Protein AF-A0ABD0RNY1-F1 (afdb_monomer)

Structure (mmCIF, N/CA/C/O backbone):
data_AF-A0ABD0RNY1-F1
#
_entry.id   AF-A0ABD0RNY1-F1
#
loop_
_atom_site.group_PDB
_atom_site.id
_atom_site.type_symbol
_atom_site.label_atom_id
_atom_site.label_alt_id
_atom_site.label_comp_id
_atom_site.label_asym_id
_atom_site.label_entity_id
_atom_site.label_seq_id
_atom_site.pdbx_PDB_ins_code
_atom_site.Cartn_x
_atom_site.Cartn_y
_atom_site.Cartn_z
_atom_site.occupancy
_atom_site.B_iso_or_equiv
_at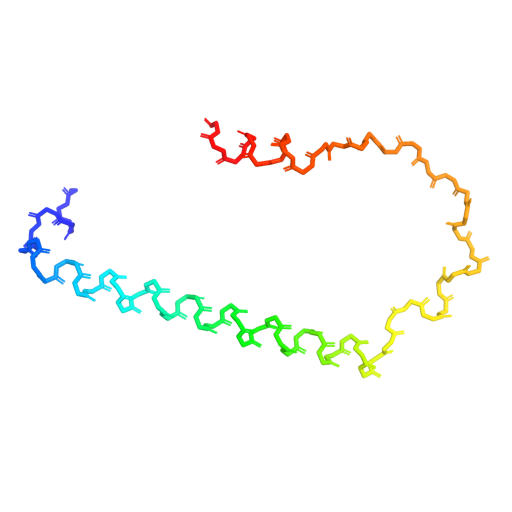om_site.auth_seq_id
_atom_site.auth_comp_id
_atom_site.auth_asym_id
_atom_site.auth_atom_id
_atom_site.pdbx_PDB_model_num
ATOM 1 N N . MET A 1 1 ? 25.354 2.712 -15.288 1.00 50.78 1 MET A N 1
ATOM 2 C CA . MET A 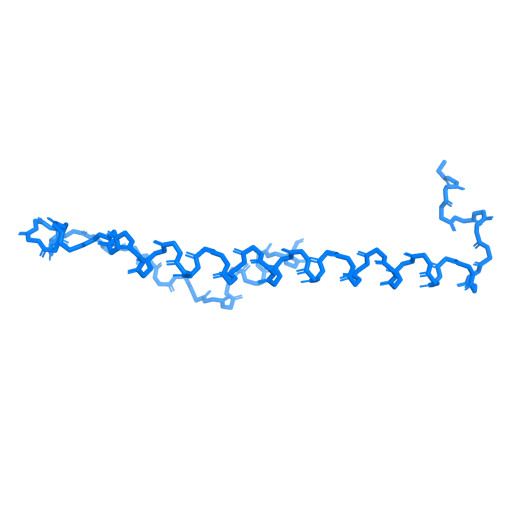1 1 ? 24.059 3.393 -15.075 1.00 50.78 1 MET A CA 1
ATOM 3 C C . MET A 1 1 ? 23.268 3.284 -16.382 1.00 50.78 1 MET A C 1
ATOM 5 O O . MET A 1 1 ? 23.271 4.219 -17.164 1.00 50.78 1 MET A O 1
ATOM 9 N N . SER A 1 2 ? 22.709 2.102 -16.684 1.00 55.00 2 SER A N 1
ATOM 10 C CA . SER A 1 2 ? 22.299 1.761 -18.068 1.00 55.00 2 SER A CA 1
ATOM 11 C C . SER A 1 2 ? 21.038 0.886 -18.174 1.00 55.00 2 SER A C 1
ATOM 13 O O . SER A 1 2 ? 20.771 0.344 -19.236 1.00 55.00 2 SER A O 1
ATOM 15 N N . GLY A 1 3 ? 20.256 0.731 -17.097 1.00 62.28 3 GLY A N 1
ATOM 16 C CA . GLY A 1 3 ? 19.055 -0.120 -17.114 1.00 62.28 3 GLY A CA 1
ATOM 17 C C . GLY A 1 3 ? 17.875 0.507 -17.862 1.00 62.28 3 GLY A C 1
ATOM 18 O O . GLY A 1 3 ? 17.261 -0.139 -18.699 1.00 62.28 3 GLY A O 1
ATOM 19 N N . LEU A 1 4 ? 17.594 1.789 -17.606 1.00 58.69 4 LEU A N 1
ATOM 20 C CA . LEU A 1 4 ? 16.476 2.507 -18.232 1.00 58.69 4 LEU A CA 1
ATOM 21 C C . LEU A 1 4 ? 16.827 3.062 -19.626 1.00 58.69 4 LEU A C 1
ATOM 23 O O . LEU A 1 4 ? 15.960 3.151 -20.485 1.00 58.69 4 LEU A O 1
ATOM 27 N N . ALA A 1 5 ? 18.100 3.406 -19.857 1.00 60.09 5 ALA A N 1
ATOM 28 C CA . ALA A 1 5 ? 18.584 4.011 -21.104 1.00 60.09 5 ALA A CA 1
ATOM 29 C C . ALA A 1 5 ? 18.764 3.008 -22.263 1.00 60.09 5 ALA A C 1
ATOM 31 O O . ALA A 1 5 ? 18.851 3.421 -23.414 1.00 60.09 5 ALA A O 1
ATOM 32 N N . ALA A 1 6 ? 18.820 1.703 -21.969 1.00 58.53 6 ALA A N 1
ATOM 33 C CA . ALA A 1 6 ? 18.946 0.635 -22.967 1.00 58.53 6 ALA A CA 1
ATOM 34 C C . ALA A 1 6 ? 17.589 0.071 -23.440 1.00 58.53 6 ALA A C 1
ATOM 36 O O . ALA A 1 6 ? 17.555 -0.824 -24.284 1.00 58.53 6 ALA A O 1
ATOM 37 N N . L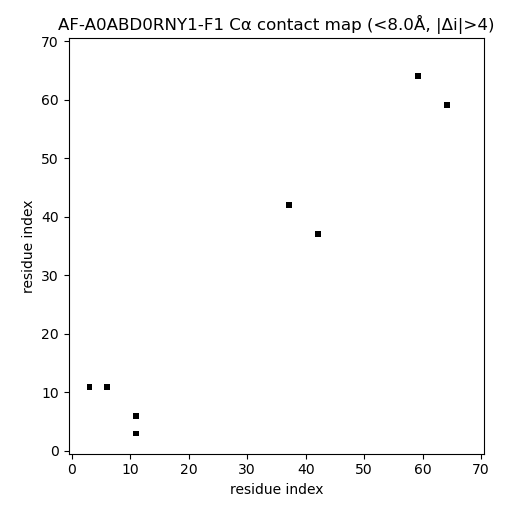EU A 1 7 ? 16.472 0.564 -22.893 1.00 56.09 7 LEU A N 1
ATOM 38 C CA . LEU A 1 7 ? 15.122 0.122 -23.236 1.00 56.09 7 LEU A CA 1
ATOM 39 C C . LEU A 1 7 ? 14.472 1.121 -24.197 1.00 56.09 7 LEU A C 1
ATOM 41 O O . LEU A 1 7 ? 14.355 2.304 -23.887 1.00 56.09 7 LEU A O 1
ATOM 45 N N . ASP A 1 8 ? 13.998 0.625 -25.341 1.00 60.78 8 ASP A N 1
ATOM 46 C CA . ASP A 1 8 ? 13.155 1.382 -26.270 1.00 60.78 8 ASP A CA 1
ATOM 47 C C . ASP A 1 8 ? 11.979 2.019 -25.500 1.00 60.78 8 ASP A C 1
ATOM 49 O O . ASP A 1 8 ? 11.292 1.338 -24.728 1.00 60.78 8 ASP A O 1
ATOM 53 N N . ALA A 1 9 ? 11.742 3.325 -25.669 1.00 59.88 9 ALA A N 1
ATOM 54 C CA . ALA A 1 9 ? 10.763 4.092 -24.880 1.00 59.88 9 ALA A CA 1
ATOM 55 C C . ALA A 1 9 ? 9.342 3.484 -24.930 1.00 59.88 9 ALA A C 1
ATOM 57 O O . ALA A 1 9 ? 8.540 3.613 -23.997 1.00 59.88 9 ALA A O 1
ATOM 58 N N . LYS A 1 10 ? 9.045 2.743 -26.001 1.00 60.12 10 LYS A N 1
ATOM 59 C CA . LYS A 1 10 ? 7.794 2.008 -26.212 1.00 60.12 10 LYS A CA 1
ATOM 60 C C . LYS A 1 10 ? 7.670 0.739 -25.356 1.00 60.12 10 LYS A C 1
ATOM 62 O O . LYS A 1 10 ? 6.568 0.395 -24.936 1.00 60.12 10 LYS A O 1
ATOM 67 N N . CYS A 1 11 ? 8.777 0.055 -25.069 1.00 59.78 11 CYS A N 1
ATOM 68 C CA . CYS A 1 11 ? 8.815 -1.098 -24.163 1.00 59.78 11 CYS A CA 1
ATOM 69 C C . CYS A 1 11 ? 8.932 -0.664 -22.695 1.00 59.78 11 CYS A C 1
ATOM 71 O O . CYS A 1 11 ? 8.271 -1.244 -21.834 1.00 59.78 11 CYS A O 1
ATOM 73 N N . SER A 1 12 ? 9.698 0.397 -22.418 1.00 63.78 12 SER A N 1
ATOM 74 C CA . SER A 1 12 ? 9.841 0.977 -21.074 1.00 63.78 12 SER A CA 1
ATOM 75 C C . SER A 1 12 ? 8.503 1.485 -20.516 1.00 63.78 12 SER A C 1
ATOM 77 O O . SER A 1 12 ? 8.146 1.184 -19.379 1.00 63.78 12 SER A O 1
ATOM 79 N N . SER A 1 13 ? 7.691 2.151 -21.347 1.00 64.06 13 SER A N 1
ATOM 80 C CA . SER A 1 13 ? 6.348 2.609 -20.954 1.00 64.06 13 SER A CA 1
ATOM 81 C C . SER A 1 13 ? 5.388 1.461 -20.620 1.00 64.06 13 SER A C 1
ATOM 83 O O . SER A 1 13 ? 4.660 1.545 -19.635 1.00 64.06 13 SER A O 1
ATOM 85 N N . ARG A 1 14 ? 5.409 0.355 -21.375 1.00 71.62 14 ARG A N 1
ATOM 86 C CA . ARG A 1 14 ? 4.570 -0.825 -21.086 1.00 71.62 14 ARG A CA 1
ATOM 87 C C . ARG A 1 14 ? 4.965 -1.518 -19.784 1.00 71.62 14 ARG A C 1
ATOM 89 O O . ARG A 1 14 ? 4.092 -1.856 -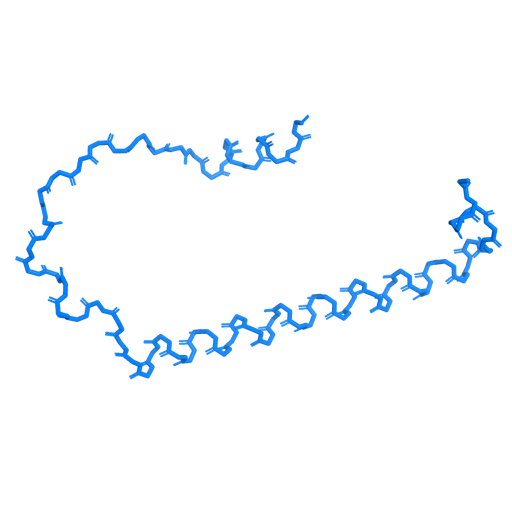18.987 1.00 71.62 14 ARG A O 1
ATOM 96 N N . LEU A 1 15 ? 6.267 -1.691 -19.556 1.00 79.62 15 LEU A N 1
ATOM 97 C CA . LEU A 1 15 ? 6.789 -2.259 -18.311 1.00 79.62 15 LEU A CA 1
ATOM 98 C C . LEU A 1 15 ? 6.485 -1.348 -17.112 1.00 79.62 15 LEU A C 1
ATOM 100 O O . LEU A 1 15 ? 6.070 -1.834 -16.059 1.00 79.62 15 LEU A O 1
ATOM 104 N N . GLY A 1 16 ? 6.606 -0.030 -17.286 1.00 78.31 16 GLY A N 1
ATOM 105 C CA . GLY A 1 16 ? 6.257 0.963 -16.271 1.00 78.31 16 GLY A CA 1
ATOM 106 C C . GLY A 1 16 ? 4.777 0.927 -15.890 1.00 78.31 16 GLY A C 1
ATOM 107 O O . GLY A 1 16 ? 4.458 0.863 -14.707 1.00 78.31 16 GLY A O 1
ATOM 108 N N . ILE A 1 17 ? 3.867 0.880 -16.869 1.00 81.88 17 ILE A N 1
ATOM 109 C CA . ILE A 1 17 ? 2.417 0.826 -16.614 1.00 81.88 17 ILE A CA 1
ATOM 110 C C . ILE A 1 17 ? 2.029 -0.457 -15.877 1.00 81.88 17 ILE A C 1
ATOM 112 O O . ILE A 1 17 ? 1.263 -0.392 -14.919 1.00 81.88 17 ILE A O 1
ATOM 116 N N . MET A 1 18 ? 2.570 -1.612 -16.275 1.00 82.94 18 MET A N 1
ATOM 117 C CA . MET A 1 18 ? 2.303 -2.879 -15.585 1.00 82.94 18 MET A CA 1
ATOM 118 C C . MET A 1 18 ? 2.795 -2.842 -14.134 1.00 82.94 18 MET A C 1
ATOM 120 O O . MET A 1 18 ? 2.089 -3.273 -13.227 1.00 82.94 18 MET A O 1
ATOM 124 N N . THR A 1 19 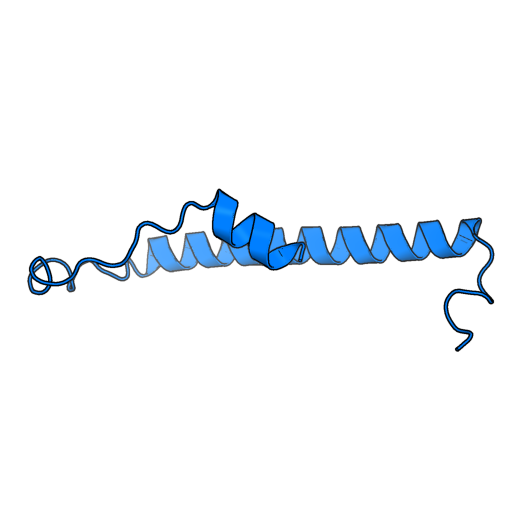? 3.974 -2.265 -13.912 1.00 86.56 19 THR A N 1
ATOM 125 C CA . THR A 1 19 ? 4.565 -2.124 -12.579 1.00 86.56 19 THR A CA 1
ATOM 126 C C . THR A 1 19 ? 3.733 -1.188 -11.699 1.00 86.56 19 THR A C 1
ATOM 128 O O . THR A 1 19 ? 3.346 -1.558 -10.594 1.00 86.56 19 THR A O 1
ATOM 131 N N . ILE A 1 20 ? 3.379 -0.002 -12.201 1.00 87.56 20 ILE A N 1
ATOM 132 C CA . ILE A 1 20 ? 2.532 0.966 -11.489 1.00 87.56 20 ILE A CA 1
ATOM 133 C C . ILE A 1 20 ? 1.152 0.366 -11.203 1.00 87.56 20 ILE A C 1
ATOM 135 O O . ILE A 1 20 ? 0.671 0.440 -10.076 1.00 87.56 20 ILE A O 1
ATOM 139 N N . SER A 1 21 ? 0.528 -0.272 -12.196 1.00 91.31 21 SER A N 1
ATOM 140 C CA . SER A 1 21 ? -0.775 -0.918 -12.037 1.00 91.31 21 SER A CA 1
ATOM 141 C C . SER A 1 21 ? -0.738 -2.016 -10.975 1.00 91.31 21 SER A C 1
ATOM 143 O O . SER A 1 21 ? -1.662 -2.089 -10.167 1.00 91.31 21 SER A O 1
ATOM 145 N N . TYR A 1 22 ? 0.332 -2.814 -10.922 1.00 91.62 22 TYR A N 1
ATOM 146 C CA . TYR A 1 22 ? 0.527 -3.822 -9.883 1.00 91.62 22 TYR A CA 1
ATOM 147 C C . TYR A 1 22 ? 0.614 -3.195 -8.484 1.00 91.62 22 TYR A C 1
ATOM 149 O O . TYR A 1 22 ? -0.083 -3.640 -7.572 1.00 91.62 22 TYR A O 1
ATOM 157 N N . TYR A 1 23 ? 1.404 -2.129 -8.314 1.00 92.69 23 TYR A N 1
ATOM 158 C CA . TYR A 1 23 ? 1.521 -1.434 -7.028 1.00 92.69 23 TYR A CA 1
ATOM 159 C C . TYR A 1 23 ? 0.209 -0.782 -6.585 1.00 92.69 23 TYR A C 1
ATOM 161 O O . TYR A 1 23 ? -0.179 -0.885 -5.419 1.00 92.69 23 TYR A O 1
ATOM 169 N N . LEU A 1 24 ? -0.506 -0.147 -7.514 1.00 92.81 24 LEU A N 1
ATOM 170 C CA . LEU A 1 24 ? -1.808 0.450 -7.227 1.00 92.81 24 LEU A CA 1
ATOM 171 C C . LEU A 1 24 ? -2.817 -0.621 -6.810 1.00 92.81 24 LEU A C 1
ATOM 173 O O . LEU A 1 24 ? -3.502 -0.464 -5.800 1.00 92.81 24 LEU A O 1
ATOM 177 N N . TRP A 1 25 ? -2.863 -1.738 -7.539 1.00 94.31 25 TRP A N 1
ATOM 178 C CA . TRP A 1 25 ? -3.772 -2.837 -7.238 1.00 94.31 25 TRP A CA 1
ATOM 179 C C . TRP A 1 25 ? -3.466 -3.491 -5.890 1.00 94.31 25 TRP A C 1
ATOM 181 O O . TRP A 1 25 ? -4.365 -3.662 -5.069 1.00 94.31 25 TRP A O 1
ATOM 191 N N . THR A 1 26 ? -2.200 -3.816 -5.613 1.00 94.25 26 THR A N 1
ATOM 192 C CA . THR A 1 26 ? -1.836 -4.450 -4.338 1.00 94.25 26 THR A CA 1
ATOM 193 C C . THR A 1 26 ? -2.066 -3.520 -3.146 1.00 94.25 26 THR A C 1
ATOM 195 O O . THR A 1 26 ? -2.460 -3.996 -2.084 1.00 94.25 26 THR 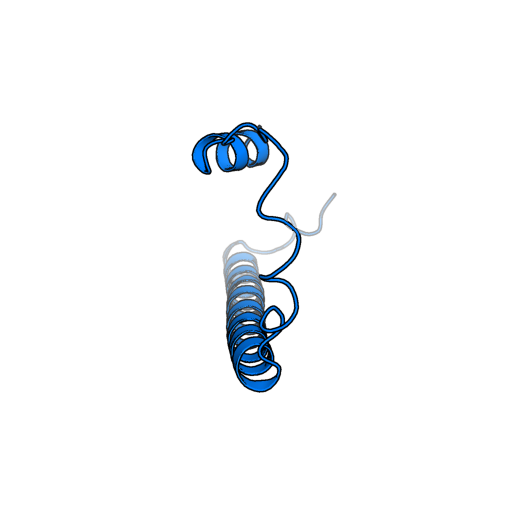A O 1
ATOM 198 N N . THR A 1 27 ? -1.881 -2.204 -3.312 1.00 95.38 27 THR A N 1
ATOM 199 C CA . THR A 1 27 ? -2.190 -1.212 -2.268 1.00 95.38 27 THR A CA 1
ATOM 200 C C . THR A 1 27 ? -3.690 -1.150 -2.013 1.00 95.38 27 THR A C 1
ATOM 202 O O . THR A 1 27 ? -4.119 -1.155 -0.863 1.00 95.38 27 THR A O 1
ATOM 205 N N . PHE A 1 28 ? -4.497 -1.162 -3.077 1.00 95.31 28 PHE A N 1
ATOM 206 C CA . PHE A 1 28 ? -5.951 -1.182 -2.958 1.00 95.31 28 PHE A CA 1
ATOM 207 C C . PHE A 1 28 ? -6.435 -2.416 -2.189 1.00 95.31 28 PHE A C 1
ATOM 209 O O . PHE A 1 28 ? -7.180 -2.285 -1.218 1.00 95.31 28 PHE A O 1
ATOM 216 N N . VAL A 1 29 ? -5.953 -3.607 -2.559 1.00 96.06 29 VAL A N 1
ATOM 217 C CA . VAL A 1 29 ? -6.290 -4.855 -1.857 1.00 96.06 29 VAL A CA 1
ATOM 218 C C . VAL A 1 29 ? -5.859 -4.796 -0.389 1.00 96.06 29 VAL A C 1
ATOM 220 O O . VAL A 1 29 ? -6.649 -5.139 0.488 1.00 96.06 29 VAL A O 1
ATOM 223 N N . ALA A 1 30 ? -4.643 -4.324 -0.099 1.00 95.31 30 ALA A N 1
ATOM 224 C CA . ALA A 1 30 ? -4.143 -4.208 1.270 1.00 95.31 30 ALA A CA 1
ATOM 225 C C . ALA A 1 30 ? -5.003 -3.269 2.132 1.00 95.31 30 ALA A C 1
ATOM 227 O O . ALA A 1 30 ? -5.322 -3.607 3.272 1.00 95.31 30 ALA A O 1
ATOM 228 N N . VAL A 1 31 ? -5.430 -2.126 1.586 1.00 96.06 31 VAL A N 1
ATOM 229 C CA . VAL A 1 31 ? -6.314 -1.176 2.280 1.00 96.06 31 VAL A CA 1
ATOM 230 C C . VAL A 1 31 ? -7.674 -1.806 2.568 1.00 96.06 31 VAL A C 1
ATOM 232 O O . VAL A 1 31 ? -8.155 -1.715 3.695 1.00 96.06 31 VAL A O 1
ATOM 235 N N . VAL A 1 32 ? -8.276 -2.492 1.592 1.00 96.12 32 VAL A N 1
ATOM 236 C CA . VAL A 1 32 ? -9.565 -3.178 1.782 1.00 96.12 32 VAL A CA 1
ATOM 237 C C . VAL A 1 32 ? -9.465 -4.221 2.897 1.00 96.12 32 VAL A C 1
ATOM 239 O O . VAL A 1 32 ? -10.296 -4.232 3.804 1.00 96.12 32 VAL A O 1
ATOM 242 N N . VAL A 1 33 ? -8.422 -5.055 2.878 1.00 96.00 33 VAL A N 1
ATOM 243 C CA . VAL A 1 33 ? -8.181 -6.057 3.928 1.00 96.00 33 VAL A CA 1
ATOM 244 C C . VAL A 1 33 ? -7.954 -5.394 5.289 1.00 96.00 33 VAL A C 1
ATOM 246 O O . VAL A 1 33 ? -8.516 -5.848 6.283 1.00 96.00 33 VAL A O 1
ATOM 249 N N . GLY A 1 34 ? -7.182 -4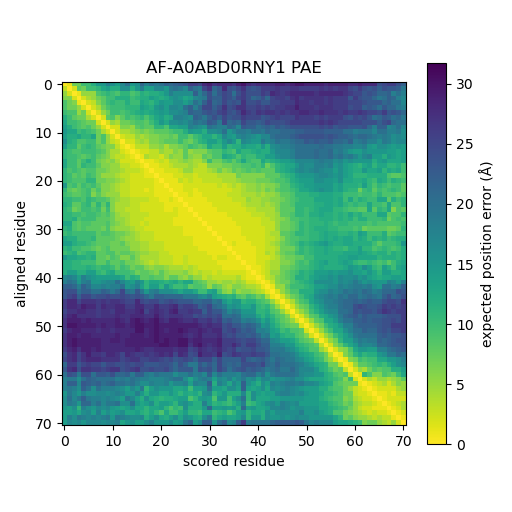.307 5.346 1.00 94.12 34 GLY A N 1
ATOM 250 C CA . GLY A 1 34 ? -6.941 -3.550 6.575 1.00 94.12 34 GLY A CA 1
ATOM 251 C C . GLY A 1 34 ? -8.226 -2.978 7.175 1.00 94.12 34 GLY A C 1
ATOM 252 O O . GLY A 1 34 ? -8.466 -3.137 8.368 1.00 94.12 34 GLY A O 1
ATOM 253 N N . ILE A 1 35 ? -9.093 -2.387 6.348 1.00 93.69 35 ILE A N 1
ATOM 254 C CA . ILE A 1 35 ? -10.392 -1.856 6.787 1.00 93.69 35 ILE A CA 1
ATOM 255 C C . ILE A 1 35 ? -11.271 -2.983 7.336 1.00 93.69 35 ILE A C 1
ATOM 257 O O . ILE A 1 35 ? -11.825 -2.852 8.426 1.00 93.69 35 ILE A O 1
ATOM 261 N N . ILE A 1 36 ? -11.362 -4.108 6.621 1.00 94.00 36 ILE A N 1
ATOM 262 C CA . ILE A 1 36 ? -12.128 -5.277 7.074 1.00 94.00 36 ILE A CA 1
ATOM 263 C C . ILE A 1 36 ? -11.595 -5.771 8.424 1.00 94.00 36 ILE A C 1
ATOM 265 O O . ILE A 1 36 ? -12.378 -6.013 9.338 1.00 94.00 36 ILE A O 1
ATOM 269 N N . MET A 1 37 ? -10.274 -5.868 8.583 1.00 91.00 37 MET A N 1
ATOM 270 C CA . MET A 1 37 ? -9.641 -6.302 9.830 1.00 91.00 37 MET A CA 1
ATOM 271 C C . MET A 1 37 ? -9.980 -5.376 11.005 1.00 91.00 37 MET A C 1
ATOM 273 O O . MET A 1 37 ? -10.324 -5.851 12.086 1.00 91.00 37 MET A O 1
ATOM 277 N N . VAL A 1 38 ? -9.924 -4.058 10.795 1.00 91.31 38 VAL A N 1
ATOM 278 C CA . VAL A 1 38 ? -10.269 -3.059 11.818 1.00 91.31 38 VAL A CA 1
ATOM 279 C C . VAL A 1 38 ? -11.741 -3.171 12.211 1.00 91.31 38 VAL A C 1
ATOM 281 O O . VAL A 1 38 ? -12.051 -3.127 13.397 1.00 91.31 38 VAL 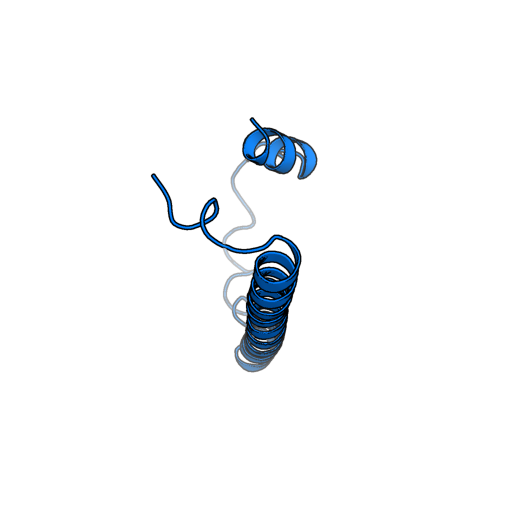A O 1
ATOM 284 N N . ILE A 1 39 ? -12.645 -3.377 11.252 1.00 87.44 39 ILE A N 1
ATOM 285 C CA . ILE A 1 39 ? -14.075 -3.562 11.540 1.00 87.44 39 ILE A CA 1
ATOM 286 C C . ILE A 1 39 ? -14.329 -4.895 12.252 1.00 87.44 39 ILE A C 1
ATOM 288 O O . ILE A 1 39 ? -15.217 -4.976 13.081 1.00 87.44 39 ILE A O 1
ATOM 292 N N . ILE A 1 40 ? -13.578 -5.961 11.976 1.00 86.31 40 ILE A N 1
ATOM 293 C CA . ILE A 1 40 ? -13.783 -7.241 12.674 1.00 86.31 40 ILE A CA 1
ATOM 294 C C . ILE A 1 40 ? -13.289 -7.148 14.120 1.00 86.31 40 ILE A C 1
ATOM 296 O O . ILE A 1 40 ? -13.993 -7.545 15.047 1.00 86.31 40 ILE A O 1
ATOM 300 N N . ILE A 1 41 ? -12.081 -6.620 14.314 1.00 85.81 41 ILE A N 1
ATOM 301 C CA . ILE A 1 41 ? -11.417 -6.598 15.621 1.00 85.81 41 ILE A CA 1
ATOM 302 C C . ILE A 1 41 ? -11.923 -5.436 16.496 1.00 85.81 41 ILE A C 1
ATOM 304 O O . ILE A 1 41 ? -11.819 -5.517 17.716 1.00 85.81 41 ILE A O 1
ATOM 308 N N . HIS A 1 42 ? -12.486 -4.375 15.900 1.00 79.00 42 HIS A N 1
ATOM 309 C CA . HIS A 1 42 ? -12.830 -3.112 16.571 1.00 79.00 42 HIS A CA 1
ATOM 310 C C . HIS A 1 42 ? -11.735 -2.654 17.560 1.00 79.00 42 HIS A C 1
ATOM 312 O O . HIS A 1 42 ? -12.001 -2.472 18.757 1.00 79.00 42 HIS A O 1
ATOM 318 N N . PRO A 1 43 ? -10.479 -2.480 17.103 1.00 75.62 43 PRO A N 1
ATOM 319 C CA . PRO A 1 43 ? -9.420 -2.012 17.982 1.00 75.62 43 PRO A CA 1
ATOM 320 C C . PRO A 1 43 ? -9.761 -0.589 18.451 1.00 75.62 43 PRO A C 1
ATOM 322 O O . PRO A 1 43 ? -10.026 0.292 17.638 1.00 75.62 43 PRO A O 1
ATOM 325 N N . GLY A 1 44 ? -9.788 -0.371 19.767 1.00 67.19 44 GLY A N 1
ATOM 326 C CA . GLY A 1 44 ? -10.068 0.941 20.370 1.00 67.19 44 GLY A CA 1
ATOM 327 C C . GLY A 1 44 ? -11.350 1.034 21.204 1.00 67.19 44 GLY A C 1
ATOM 328 O O . GLY A 1 44 ? -11.503 2.003 21.944 1.00 67.19 44 GLY A O 1
ATOM 329 N N . GLY A 1 45 ? -12.227 0.021 21.193 1.00 61.91 45 GLY A N 1
ATOM 330 C CA . GLY A 1 45 ? -13.413 -0.001 22.069 1.00 61.91 45 GLY A CA 1
ATOM 331 C C . GLY A 1 45 ? -13.091 -0.012 23.575 1.00 61.91 45 GLY A C 1
ATOM 332 O O . GLY A 1 45 ? -13.892 0.451 24.380 1.00 61.91 45 GLY A O 1
ATOM 333 N N . ALA A 1 46 ? -11.901 -0.490 23.955 1.00 55.91 46 ALA A N 1
ATOM 334 C CA . ALA A 1 46 ? -11.423 -0.515 25.341 1.00 55.91 46 ALA A CA 1
ATOM 335 C C . ALA A 1 46 ? -10.476 0.648 25.707 1.00 55.91 46 ALA A C 1
ATOM 337 O O . ALA A 1 46 ? -10.168 0.814 26.880 1.00 55.91 46 ALA A O 1
ATOM 338 N N . ALA A 1 47 ? -10.024 1.456 24.739 1.00 54.59 47 ALA A N 1
ATOM 339 C CA . ALA A 1 47 ? -9.018 2.507 24.958 1.00 54.59 47 ALA A CA 1
ATOM 340 C C . ALA A 1 47 ? -9.617 3.915 25.151 1.00 54.59 47 ALA A C 1
ATOM 342 O O . ALA A 1 47 ? -8.899 4.860 25.450 1.00 54.59 47 ALA A O 1
ATOM 343 N N . GLN A 1 48 ? -10.935 4.080 24.998 1.00 53.56 48 GLN A N 1
ATOM 344 C CA . GLN A 1 48 ? -11.587 5.394 25.093 1.00 53.56 48 GLN A CA 1
ATOM 345 C C . GLN A 1 48 ? -11.827 5.907 26.520 1.00 53.56 48 GLN A C 1
ATOM 347 O O . GLN A 1 48 ? -12.345 7.010 26.672 1.00 53.56 48 GLN A O 1
ATOM 352 N N . LYS A 1 49 ? -11.496 5.146 27.570 1.00 49.62 49 LYS A N 1
ATOM 353 C CA . LYS A 1 49 ? -11.773 5.577 28.950 1.00 49.62 49 LYS A CA 1
ATOM 354 C C . LYS A 1 49 ? -10.616 6.267 29.671 1.00 49.62 49 LYS A C 1
ATOM 356 O O . LYS A 1 49 ? -10.870 6.774 30.757 1.00 49.62 49 LYS A O 1
ATOM 361 N N . GLU A 1 50 ? -9.407 6.321 29.107 1.00 52.34 50 GLU A N 1
ATOM 362 C CA . GLU A 1 50 ? -8.231 6.696 29.916 1.00 52.34 50 GLU A CA 1
ATOM 363 C C . GLU A 1 50 ? -7.341 7.818 29.350 1.00 52.34 50 GLU A C 1
ATOM 365 O O . GLU A 1 50 ? -6.663 8.448 30.144 1.00 52.34 50 GLU A O 1
ATOM 370 N N . ASP A 1 51 ? -7.416 8.185 28.063 1.00 50.06 51 ASP A N 1
ATOM 371 C CA . ASP A 1 51 ? -6.531 9.224 27.484 1.00 50.06 51 ASP A CA 1
ATOM 372 C C . ASP A 1 51 ? -7.311 10.379 26.824 1.00 50.06 51 ASP A C 1
ATOM 374 O O . ASP A 1 51 ? -7.142 10.695 25.647 1.00 50.06 51 ASP A O 1
ATOM 378 N N . SER A 1 52 ? -8.217 11.020 27.572 1.00 50.25 52 SER A N 1
ATOM 379 C CA . SER A 1 52 ? -8.765 12.338 27.180 1.00 50.25 52 SER A CA 1
ATOM 380 C C . SER A 1 52 ? -7.944 13.514 27.719 1.00 50.25 52 SER A C 1
ATOM 382 O O . SER A 1 52 ? -8.377 14.661 27.617 1.00 50.25 52 SER A O 1
ATOM 384 N N . GLU A 1 53 ? -6.760 13.261 28.271 1.00 55.44 53 GLU A N 1
ATOM 385 C CA . GLU A 1 53 ? -5.872 14.297 28.787 1.00 55.44 53 GLU A CA 1
ATOM 386 C C . GLU A 1 53 ? -4.471 14.112 28.193 1.00 55.44 53 GLU A C 1
ATOM 388 O O . GLU A 1 53 ? -3.935 13.012 28.208 1.00 55.44 53 GLU A O 1
ATOM 393 N N . ASP A 1 54 ? -3.897 15.214 27.697 1.00 47.69 54 ASP A N 1
ATOM 394 C CA . ASP A 1 54 ? -2.548 15.344 27.118 1.00 47.69 54 ASP A CA 1
ATOM 395 C C . ASP A 1 54 ? -2.438 14.915 25.634 1.00 47.69 54 ASP A C 1
ATOM 397 O O . ASP A 1 54 ? -2.675 13.781 25.250 1.00 47.69 54 ASP A O 1
ATOM 401 N N . SER A 1 55 ? -2.074 15.744 24.658 1.00 42.66 55 SER A N 1
ATOM 402 C CA . SER A 1 55 ? -1.096 16.830 24.650 1.00 42.66 55 SER A CA 1
ATOM 403 C C . SER A 1 55 ? -1.173 17.537 23.291 1.00 42.66 55 SER A C 1
ATOM 405 O O . SER A 1 55 ? -1.448 16.918 22.259 1.00 42.66 55 SER A O 1
ATOM 407 N N . GLY A 1 56 ? -0.888 18.840 23.270 1.00 48.03 56 GLY A N 1
ATOM 408 C CA . GLY A 1 56 ? -0.804 19.660 22.061 1.00 48.03 56 GLY A CA 1
ATOM 409 C C . GLY A 1 56 ? 0.258 19.179 21.068 1.00 48.03 56 GLY A C 1
ATOM 410 O O . GLY A 1 56 ? 1.371 19.699 21.033 1.00 48.03 56 GLY A O 1
ATOM 411 N N . LYS A 1 57 ? -0.092 18.221 20.210 1.00 52.50 57 LYS A N 1
ATOM 412 C CA . LYS A 1 57 ? 0.661 17.946 18.987 1.00 52.50 57 LYS A CA 1
ATOM 413 C C . LYS A 1 57 ? 0.312 19.019 17.957 1.00 52.50 57 LYS A C 1
ATOM 415 O O . LYS A 1 57 ? -0.876 19.257 17.731 1.00 52.50 57 LYS A O 1
ATOM 420 N N . PRO A 1 58 ? 1.307 19.684 17.342 1.00 50.53 58 PRO A N 1
ATOM 421 C CA . PRO A 1 58 ? 1.034 20.656 16.300 1.00 50.53 58 PRO A CA 1
ATOM 422 C C . PRO A 1 58 ? 0.221 19.949 15.223 1.00 50.53 58 PRO A C 1
ATOM 424 O O . PRO A 1 58 ? 0.584 18.861 14.771 1.00 50.53 58 PRO A O 1
ATOM 427 N N . ILE A 1 59 ? -0.902 20.557 14.860 1.00 56.16 59 ILE A N 1
ATOM 428 C CA . ILE A 1 59 ? -1.731 20.137 13.739 1.00 56.16 59 ILE A CA 1
ATOM 429 C C . ILE A 1 59 ? -0.903 20.456 12.492 1.00 56.16 59 ILE A C 1
ATOM 431 O O . ILE A 1 59 ? -1.105 21.483 11.852 1.00 56.16 59 ILE A O 1
ATOM 435 N N . MET A 1 60 ? 0.128 19.653 12.218 1.00 57.75 60 MET A N 1
ATOM 436 C CA . MET A 1 60 ? 0.880 19.760 10.982 1.00 57.75 60 MET A CA 1
ATOM 437 C C . MET A 1 60 ? -0.131 19.476 9.888 1.00 57.75 60 MET A C 1
ATOM 439 O O . MET A 1 60 ? -0.731 18.397 9.845 1.00 57.75 60 MET A O 1
ATOM 443 N N . SER A 1 61 ? -0.412 20.505 9.096 1.00 73.12 61 SER A N 1
ATOM 444 C CA . SER A 1 61 ? -1.416 20.421 8.055 1.00 73.12 61 SER A CA 1
ATOM 445 C C . SER A 1 61 ? -1.021 19.278 7.133 1.00 73.12 61 SER A C 1
ATOM 447 O O . SER A 1 61 ? 0.158 19.118 6.816 1.00 73.12 61 SER A O 1
ATOM 449 N N . SER A 1 62 ? -1.982 18.486 6.660 1.00 70.31 62 SER A N 1
ATOM 450 C CA . SER A 1 62 ? -1.703 17.446 5.663 1.00 70.31 62 SER A CA 1
ATOM 451 C C . SER A 1 62 ? -0.949 18.012 4.448 1.00 70.31 62 SER A C 1
ATOM 453 O O . SER A 1 62 ? -0.229 17.283 3.778 1.00 70.31 62 SER A O 1
ATOM 455 N N . ALA A 1 63 ? -1.072 19.321 4.192 1.00 71.00 63 ALA A N 1
ATOM 456 C CA . ALA A 1 63 ? -0.298 20.042 3.190 1.00 71.00 63 ALA A CA 1
ATOM 457 C C . ALA A 1 63 ? 1.208 20.118 3.510 1.00 71.00 63 ALA A C 1
ATOM 459 O O . ALA A 1 63 ? 2.010 19.907 2.608 1.00 71.00 63 ALA A O 1
ATOM 460 N N . ASP A 1 64 ? 1.602 20.358 4.762 1.00 76.00 64 ASP A N 1
ATOM 461 C CA . ASP A 1 64 ? 3.014 20.462 5.157 1.00 76.00 64 ASP A CA 1
ATOM 462 C C . ASP A 1 64 ? 3.719 19.109 5.018 1.00 76.00 64 ASP A C 1
ATOM 464 O O . ASP A 1 64 ? 4.824 19.041 4.491 1.00 76.00 64 ASP A O 1
ATOM 468 N N . ALA A 1 65 ? 3.041 18.016 5.385 1.00 78.44 65 ALA A N 1
ATOM 469 C CA . ALA A 1 65 ? 3.558 16.661 5.190 1.00 78.44 65 ALA A CA 1
ATOM 470 C C . ALA A 1 65 ? 3.729 16.301 3.702 1.00 78.44 65 ALA A C 1
ATOM 472 O O . ALA A 1 65 ? 4.671 15.602 3.340 1.00 78.44 65 ALA A O 1
ATOM 473 N N . LEU A 1 66 ? 2.840 16.786 2.824 1.00 77.12 66 LEU A N 1
ATOM 474 C CA . LEU A 1 66 ? 2.995 16.614 1.375 1.00 77.12 66 LEU A CA 1
ATOM 475 C C . LEU A 1 66 ? 4.133 17.469 0.805 1.00 77.12 66 LEU A C 1
ATOM 477 O O . LEU A 1 66 ? 4.845 17.006 -0.082 1.00 77.12 66 LEU A O 1
ATOM 481 N N . LEU A 1 67 ? 4.318 18.693 1.304 1.00 81.12 67 LEU A N 1
ATOM 482 C CA . LEU A 1 67 ? 5.425 19.562 0.899 1.00 81.12 67 LEU A CA 1
ATOM 483 C C . LEU A 1 67 ? 6.783 19.010 1.356 1.00 81.12 67 LEU A C 1
ATOM 485 O O . LEU A 1 67 ? 7.747 19.109 0.600 1.00 81.12 67 LEU A O 1
ATOM 489 N N . ASP A 1 68 ? 6.849 18.379 2.532 1.00 81.44 68 ASP A N 1
ATOM 490 C CA . ASP A 1 68 ? 8.052 17.704 3.043 1.00 81.44 68 ASP A CA 1
ATOM 491 C C . ASP A 1 68 ? 8.415 16.455 2.219 1.00 81.44 68 ASP A C 1
ATOM 493 O O . ASP A 1 68 ? 9.580 16.102 2.090 1.00 81.44 68 ASP A O 1
ATOM 497 N N . LEU A 1 69 ? 7.426 15.820 1.581 1.00 76.31 69 LEU A N 1
ATOM 498 C CA . LEU A 1 69 ? 7.627 14.668 0.695 1.00 76.31 69 LEU A CA 1
ATOM 499 C C . LEU A 1 69 ? 8.136 15.066 -0.707 1.00 76.31 69 LEU A C 1
ATOM 501 O O . LEU A 1 69 ? 8.682 14.228 -1.423 1.00 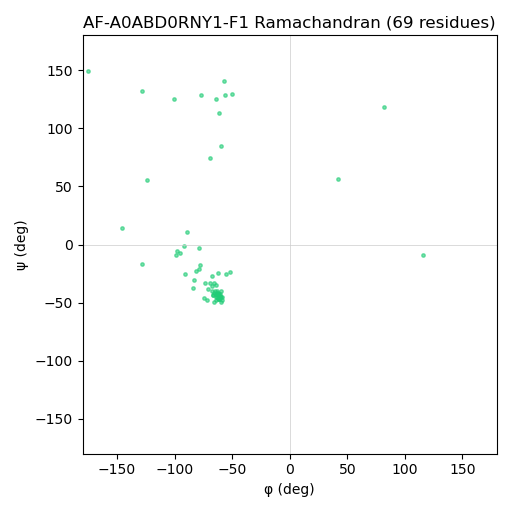76.31 69 LEU A O 1
ATOM 505 N N . ILE A 1 70 ? 7.931 16.326 -1.114 1.00 80.38 70 ILE A N 1
ATOM 506 C CA . ILE A 1 70 ? 8.365 16.878 -2.412 1.00 80.38 70 ILE A CA 1
ATOM 507 C C . ILE A 1 70 ? 9.767 17.512 -2.332 1.00 80.38 70 ILE A C 1
ATOM 509 O O . ILE A 1 70 ? 10.433 17.617 -3.365 1.00 80.38 70 ILE A O 1
ATOM 513 N N . ARG A 1 71 ? 10.191 17.969 -1.146 1.00 75.00 71 ARG A N 1
ATOM 514 C CA . ARG A 1 71 ? 11.474 18.655 -0.928 1.00 75.00 71 ARG A CA 1
ATOM 515 C C . ARG A 1 71 ? 12.668 17.703 -0.959 1.00 75.00 71 ARG A C 1
ATOM 517 O O . ARG A 1 71 ? 13.715 18.152 -1.479 1.00 75.00 71 ARG A O 1
#

Mean predicted aligned error: 13.7 Å

Secondary structure (DSSP, 8-state):
--TTTTS-HHHHHHHHHHHHHHHHHHHHHHHHHHHHHHHHH-TTTTTTTT-SS--------HHHHHHHHH-

Solvent-accessible surface area (backbone atoms only — not comparable to full-atom values): 4546 Å² total; per-residue (Å²): 143,58,78,74,81,73,43,58,71,76,56,46,52,53,55,47,50,54,51,54,51,49,53,53,50,53,51,52,52,51,50,52,51,48,52,52,49,45,67,72,67,48,82,57,82,84,60,76,83,78,69,92,67,88,74,93,68,79,81,72,47,76,64,56,61,52,51,63,75,72,107

InterPro domains:
  IPR001991 Sodium:dicarboxylate symporter [PF00375] (2-64)
  IPR036458 Sodium:dicarboxylate symporter superfamily [G3DSA:1.10.3860.10] (1-71)
  IPR036458 Sodium:dicarboxylate symporter superfamily [SSF118215] (1-50)
  IPR050746 Dicarboxylate/Amino Acid:Cation Symporter [PTHR11958] (1-71)

Sequence (71 aa):
MSGLAALDAKCSSRLGIMTISYYLWTTFVAVVVGIIMVIIIHPGGAAQKEDSEDSGKPIMSSADALLDLIR

Foldseek 3Di:
DPPQVVDDPVVSVVVVVVVVVVVVVVVVVVVVVVVVVCVVVVPPPPPVPDPPDDDDDPPCDPVNVVVVVVD

Radius of gyration: 21.08 Å; Cα contacts (8 Å, |Δi|>4): 4; chains: 1; bounding box: 38×28×56 Å

Organism: Cirrhinus mrigala (NCBI:txid683832)

pLDDT: mean 73.1, std 16.45, range [42.66, 96.12]